Protein AF-A0A231HL83-F1 (afdb_monomer_lite)

Secondary structure (DSSP, 8-state):
--HHHHHHHHHHHHHHHHHHHHHHHHHHHTTHHHH-HHHHHHHHHHHHHHHHHHHHHHHHHHHHHHHHSPPPP-

pLDDT: mean 93.1, std 10.76, range [50.94, 98.62]

Foldseek 3Di:
DDLVVLVVLLVVLVVLLVVLVVVLVVCVVVVVCVVVVVVNVVSVVSNVVSVVVSVVSVVVSVVVVCVVPPDDDD

Sequence (74 aa):
MQESDYRKLIDELQTVIRNTLKLLDAFEDSGMNEHMIDDYERLHSILNTAIADQRRYHAELLDMLKQNNPTPPK

Radius of gyration: 17.44 Å; chains: 1; bounding box: 36×23×52 Å

Structure (mmCIF, N/CA/C/O backbone):
data_AF-A0A231HL83-F1
#
_entry.id   AF-A0A231HL83-F1
#
loop_
_atom_site.group_PDB
_atom_site.id
_atom_site.type_symbol
_atom_site.label_atom_id
_atom_site.label_alt_id
_atom_site.label_comp_id
_atom_site.label_asym_id
_atom_site.label_entity_id
_atom_site.label_seq_id
_atom_site.pdbx_PDB_ins_code
_atom_site.Cartn_x
_atom_site.Cartn_y
_atom_site.Cartn_z
_atom_site.occupancy
_atom_site.B_iso_or_equiv
_atom_site.auth_seq_id
_atom_site.auth_comp_id
_atom_site.auth_asym_id
_atom_site.auth_atom_id
_atom_site.pdbx_PDB_model_num
ATOM 1 N N . MET A 1 1 ? -11.262 9.789 14.638 1.00 74.81 1 MET A N 1
ATOM 2 C CA . MET A 1 1 ? -11.867 9.206 13.424 1.00 74.81 1 MET A CA 1
ATOM 3 C C . MET A 1 1 ? -13.093 8.426 13.833 1.00 74.81 1 MET A C 1
ATOM 5 O O . MET A 1 1 ? -13.088 7.853 14.916 1.00 74.81 1 MET A O 1
ATOM 9 N N . GLN A 1 2 ? -14.130 8.444 13.006 1.00 91.88 2 GLN A N 1
ATOM 10 C CA . GLN A 1 2 ? -15.300 7.585 13.157 1.00 91.88 2 GLN A CA 1
ATOM 11 C C . GLN A 1 2 ? -15.069 6.244 12.450 1.00 91.88 2 GLN A C 1
ATOM 13 O O . GLN A 1 2 ? -14.179 6.122 11.609 1.00 91.88 2 GLN A O 1
ATOM 18 N N . GLU A 1 3 ? -15.898 5.244 12.749 1.00 92.94 3 GLU A N 1
ATOM 19 C CA . GLU A 1 3 ? -15.828 3.917 12.121 1.00 92.94 3 GLU A CA 1
ATOM 20 C C . GLU A 1 3 ? -15.869 4.008 10.584 1.00 92.94 3 GLU A C 1
ATOM 22 O O . GLU A 1 3 ? -15.112 3.334 9.886 1.00 92.94 3 GLU A O 1
ATOM 27 N N . SER A 1 4 ? -16.719 4.893 10.054 1.00 94.12 4 SER A N 1
ATOM 28 C CA . SER A 1 4 ? -16.836 5.163 8.619 1.00 94.12 4 SER A CA 1
ATOM 29 C C . SER A 1 4 ? -15.546 5.703 8.006 1.00 94.12 4 SER A C 1
ATOM 31 O O . SER A 1 4 ? -15.223 5.353 6.873 1.00 94.12 4 SER A O 1
ATOM 33 N N . ASP A 1 5 ? -14.803 6.526 8.749 1.00 95.69 5 ASP A N 1
ATOM 34 C CA . ASP A 1 5 ? -13.543 7.103 8.281 1.00 95.69 5 ASP A CA 1
ATOM 35 C C . ASP A 1 5 ? -12.469 6.018 8.191 1.00 95.69 5 ASP A C 1
ATOM 37 O O . ASP A 1 5 ? -11.777 5.922 7.181 1.00 95.69 5 ASP A O 1
ATOM 41 N N . TYR A 1 6 ? -12.384 5.153 9.209 1.00 95.25 6 TYR A N 1
ATOM 42 C CA . TYR A 1 6 ? -11.485 3.998 9.209 1.00 95.25 6 TYR A CA 1
ATOM 43 C C . TYR A 1 6 ? -11.774 3.059 8.038 1.00 95.25 6 TYR A C 1
ATOM 45 O O . TYR A 1 6 ? -10.854 2.675 7.321 1.00 95.25 6 TYR A O 1
ATOM 53 N N . ARG A 1 7 ? -13.048 2.714 7.811 1.00 94.94 7 ARG A N 1
ATOM 54 C CA . ARG A 1 7 ? -13.456 1.853 6.688 1.00 94.94 7 ARG A CA 1
ATOM 55 C C . ARG A 1 7 ? -13.073 2.467 5.344 1.00 94.94 7 ARG A C 1
ATOM 57 O O . ARG A 1 7 ? -12.433 1.801 4.538 1.00 94.94 7 ARG A O 1
ATOM 64 N N . LYS A 1 8 ? -13.388 3.750 5.143 1.00 97.38 8 LYS A N 1
ATOM 65 C CA . LYS A 1 8 ? -13.034 4.472 3.917 1.00 97.38 8 LYS A CA 1
ATOM 66 C C . LYS A 1 8 ? -11.520 4.499 3.693 1.00 97.38 8 LYS A C 1
ATOM 68 O O . LYS A 1 8 ? -11.064 4.218 2.590 1.00 97.38 8 LYS A O 1
ATOM 73 N N . LEU A 1 9 ? -10.742 4.793 4.733 1.00 97.31 9 LEU A N 1
ATOM 74 C CA . LEU A 1 9 ? -9.284 4.840 4.646 1.00 97.31 9 LEU A CA 1
ATOM 75 C C . LEU A 1 9 ? -8.683 3.465 4.318 1.00 97.31 9 LEU A C 1
ATOM 77 O O . LEU A 1 9 ? -7.772 3.365 3.500 1.00 97.31 9 LEU A O 1
ATOM 81 N N . ILE A 1 10 ? -9.214 2.395 4.913 1.00 97.81 10 ILE A N 1
ATOM 82 C CA . ILE A 1 10 ? -8.816 1.013 4.615 1.00 97.81 10 ILE A CA 1
ATOM 83 C C . ILE A 1 10 ? -9.111 0.652 3.149 1.00 97.81 10 ILE A C 1
ATOM 85 O O . ILE A 1 10 ? -8.263 0.031 2.502 1.00 97.81 10 ILE A O 1
ATOM 89 N N . ASP A 1 11 ? -10.264 1.061 2.612 1.00 98.19 11 ASP A N 1
ATOM 90 C CA . ASP A 1 11 ? -10.649 0.822 1.212 1.00 98.19 11 ASP A CA 1
ATOM 91 C C . ASP A 1 11 ? -9.767 1.604 0.221 1.00 98.19 11 ASP A C 1
ATOM 93 O O . ASP A 1 11 ? -9.355 1.081 -0.824 1.00 98.19 11 ASP A O 1
ATOM 97 N N . GLU A 1 12 ? -9.420 2.847 0.555 1.00 98.31 12 GLU A N 1
ATOM 98 C CA . GLU A 1 12 ? -8.483 3.663 -0.223 1.00 98.31 12 GLU A CA 1
ATOM 99 C C . GLU A 1 12 ? -7.078 3.039 -0.224 1.00 98.31 12 GLU A C 1
ATOM 101 O O . GLU A 1 12 ? -6.480 2.869 -1.291 1.00 98.31 12 GLU A O 1
ATOM 106 N N . LEU A 1 13 ? -6.584 2.584 0.932 1.00 98.38 13 LEU A N 1
ATOM 107 C CA . LEU A 1 13 ? -5.311 1.861 1.037 1.00 98.38 13 LEU A CA 1
ATOM 108 C C . LEU A 1 13 ? -5.325 0.555 0.234 1.00 98.38 13 LEU A C 1
ATOM 110 O O . LEU A 1 13 ? -4.358 0.256 -0.467 1.00 98.38 13 LEU A O 1
ATOM 114 N N . GLN A 1 14 ? -6.432 -0.192 0.252 1.00 98.38 14 GLN A N 1
ATOM 115 C CA . GLN A 1 14 ? -6.584 -1.398 -0.567 1.00 98.38 14 GLN A CA 1
ATOM 116 C C . GLN A 1 14 ? -6.513 -1.087 -2.069 1.00 98.38 14 GLN A C 1
ATOM 118 O O . GLN A 1 14 ? -6.011 -1.895 -2.857 1.00 98.38 14 GLN A O 1
ATOM 123 N N . THR A 1 15 ? -7.015 0.077 -2.483 1.00 98.38 15 THR A N 1
ATOM 124 C CA . THR A 1 15 ? -6.928 0.543 -3.871 1.00 98.38 15 THR A CA 1
ATOM 125 C C . THR A 1 15 ? -5.490 0.889 -4.248 1.00 98.38 15 THR A C 1
ATOM 127 O O . THR A 1 15 ? -5.025 0.453 -5.302 1.00 98.38 15 THR A O 1
ATOM 130 N N . VAL A 1 16 ? -4.760 1.593 -3.376 1.00 98.44 16 VAL A N 1
ATOM 131 C CA . VAL A 1 16 ? -3.333 1.899 -3.574 1.00 98.44 16 VAL A CA 1
ATOM 132 C C . VAL A 1 16 ? -2.520 0.613 -3.701 1.00 98.44 16 VAL A C 1
ATOM 134 O O . VAL A 1 16 ? -1.850 0.433 -4.711 1.00 98.44 16 VAL A O 1
ATOM 137 N N . ILE A 1 17 ? -2.658 -0.322 -2.754 1.00 98.62 17 ILE A N 1
ATOM 138 C CA . ILE A 1 17 ? -1.957 -1.618 -2.768 1.00 98.62 17 ILE A CA 1
ATOM 139 C C . ILE A 1 17 ? -2.188 -2.348 -4.095 1.00 98.62 17 ILE A C 1
ATOM 141 O O . ILE A 1 17 ? -1.240 -2.782 -4.746 1.00 98.62 17 ILE A O 1
ATOM 145 N N . ARG A 1 18 ? -3.448 -2.448 -4.533 1.00 98.62 18 ARG A N 1
ATOM 146 C CA . ARG A 1 18 ? -3.803 -3.131 -5.783 1.00 98.62 18 ARG A CA 1
ATOM 147 C C . ARG A 1 18 ? -3.175 -2.470 -7.007 1.00 98.62 18 ARG A C 1
ATOM 149 O O . ARG A 1 18 ? -2.727 -3.171 -7.909 1.00 98.62 18 ARG A O 1
ATOM 156 N N . ASN A 1 19 ? -3.181 -1.143 -7.062 1.00 98.44 19 ASN A N 1
ATOM 157 C CA . ASN A 1 19 ? -2.622 -0.405 -8.189 1.00 98.44 19 ASN A CA 1
ATOM 158 C C . ASN A 1 19 ? -1.094 -0.498 -8.216 1.00 98.44 19 ASN A C 1
ATOM 160 O O . ASN A 1 19 ? -0.527 -0.677 -9.290 1.00 98.44 19 ASN A O 1
ATOM 164 N N . THR A 1 20 ? -0.438 -0.437 -7.055 1.00 98.44 20 THR A N 1
ATOM 165 C CA . THR A 1 20 ? 1.015 -0.596 -6.946 1.00 98.44 20 THR A CA 1
ATOM 166 C C . THR A 1 20 ? 1.456 -1.996 -7.360 1.00 98.44 20 THR A C 1
ATOM 168 O O . THR A 1 20 ? 2.403 -2.107 -8.127 1.00 98.44 20 THR A O 1
ATOM 171 N N . LEU A 1 21 ? 0.740 -3.050 -6.946 1.00 98.50 21 LEU A N 1
ATOM 172 C CA . LEU A 1 21 ? 1.020 -4.423 -7.388 1.00 98.50 21 LEU A CA 1
ATOM 173 C C . LEU A 1 21 ? 0.919 -4.566 -8.910 1.00 98.50 21 LEU A C 1
ATOM 175 O O . LEU A 1 21 ? 1.855 -5.035 -9.537 1.00 98.50 21 LEU A O 1
ATOM 179 N N . LYS A 1 22 ? -0.160 -4.059 -9.522 1.00 98.38 22 LYS A N 1
ATOM 180 C CA . LYS A 1 22 ? -0.305 -4.079 -10.988 1.00 98.38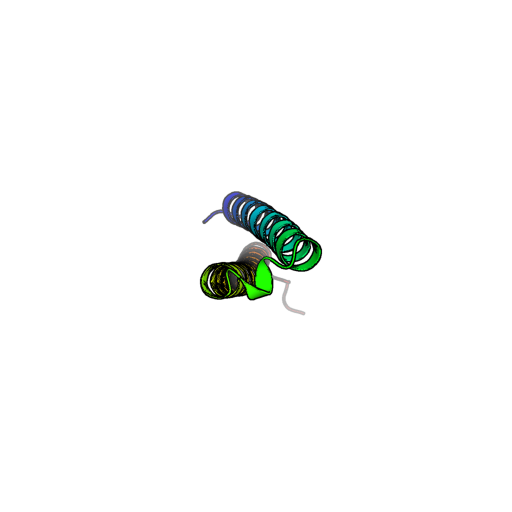 22 LYS A CA 1
ATOM 181 C C . LYS A 1 22 ? 0.824 -3.351 -11.715 1.00 98.38 22 LYS A C 1
ATOM 183 O O . LYS A 1 22 ? 1.176 -3.726 -12.827 1.00 98.38 22 LYS A O 1
ATOM 188 N N . LEU A 1 23 ? 1.326 -2.265 -11.132 1.00 97.75 23 LEU A N 1
ATOM 189 C CA . LEU A 1 23 ? 2.417 -1.508 -11.729 1.00 97.75 23 LEU A CA 1
ATOM 190 C C . LEU A 1 23 ? 3.754 -2.238 -11.573 1.00 97.75 23 LEU A C 1
ATOM 192 O O . LEU A 1 23 ? 4.536 -2.230 -12.514 1.00 97.75 23 LEU A O 1
ATOM 196 N N . LEU A 1 24 ? 3.992 -2.898 -10.436 1.00 98.25 24 LEU A N 1
ATOM 197 C CA . LEU A 1 24 ? 5.149 -3.778 -10.247 1.00 98.25 24 LEU A CA 1
ATOM 198 C C . LEU A 1 24 ? 5.142 -4.927 -11.263 1.00 98.25 24 LEU A C 1
ATOM 200 O O . LEU A 1 24 ? 6.146 -5.110 -11.945 1.00 98.25 24 LEU A O 1
ATOM 204 N N . ASP A 1 25 ? 4.000 -5.599 -11.448 1.00 98.06 25 ASP A N 1
ATOM 205 C CA . ASP A 1 25 ? 3.841 -6.651 -12.463 1.00 98.06 25 ASP A CA 1
ATOM 206 C C . ASP A 1 25 ? 4.190 -6.112 -13.865 1.00 98.06 25 ASP A C 1
ATOM 208 O O . ASP A 1 25 ? 4.960 -6.715 -14.605 1.00 98.06 25 ASP A O 1
ATOM 212 N N . ALA A 1 26 ? 3.699 -4.916 -14.217 1.00 97.06 26 ALA A N 1
ATOM 213 C CA . ALA A 1 26 ? 4.009 -4.287 -15.501 1.00 97.06 26 ALA A CA 1
ATOM 214 C C . ALA A 1 26 ? 5.494 -3.897 -15.648 1.00 97.06 26 ALA A C 1
ATOM 216 O O . ALA A 1 26 ? 6.032 -3.939 -16.758 1.00 97.06 26 ALA A O 1
ATOM 217 N N . PHE A 1 27 ? 6.160 -3.501 -14.559 1.00 97.00 27 PHE A N 1
ATOM 218 C CA . PHE A 1 27 ? 7.599 -3.223 -14.556 1.00 97.00 27 PHE A CA 1
ATOM 219 C C . PHE A 1 27 ? 8.409 -4.493 -14.824 1.00 97.00 27 PHE A C 1
ATOM 221 O O . PHE A 1 27 ? 9.369 -4.443 -15.589 1.00 97.00 27 PHE A O 1
ATOM 228 N N . GLU A 1 28 ? 8.011 -5.612 -14.224 1.00 96.38 28 GLU A N 1
ATOM 229 C CA . GLU A 1 28 ? 8.654 -6.916 -14.404 1.00 96.38 28 GLU A CA 1
ATOM 230 C C . GLU A 1 28 ? 8.407 -7.472 -15.813 1.00 96.38 28 GLU A C 1
ATOM 232 O O . GLU A 1 28 ? 9.356 -7.855 -16.496 1.00 96.38 28 GLU A O 1
ATOM 237 N N . ASP A 1 29 ? 7.166 -7.414 -16.306 1.00 97.75 29 ASP A N 1
ATOM 238 C CA . ASP A 1 29 ? 6.792 -7.889 -17.647 1.00 97.75 29 ASP A CA 1
ATOM 239 C C . ASP A 1 29 ? 7.507 -7.125 -18.774 1.00 97.75 29 ASP A C 1
ATOM 241 O O . ASP A 1 29 ? 7.768 -7.671 -19.849 1.00 97.75 29 ASP A O 1
ATOM 245 N N . SER A 1 30 ? 7.810 -5.844 -18.550 1.00 96.50 30 SER A N 1
ATOM 246 C CA . SER A 1 30 ? 8.477 -4.982 -19.532 1.00 96.50 30 SER A CA 1
ATOM 247 C C . SER A 1 30 ? 10.000 -4.922 -19.381 1.00 96.50 30 SER A C 1
ATOM 249 O O . SER A 1 30 ? 10.657 -4.294 -20.214 1.00 96.50 30 SER A O 1
ATOM 251 N N . GLY A 1 31 ? 10.568 -5.532 -18.334 1.00 95.00 31 GLY A N 1
ATOM 252 C CA . GLY A 1 31 ? 11.984 -5.391 -17.976 1.00 95.00 31 GLY A CA 1
ATOM 253 C C . GLY A 1 31 ? 12.361 -3.994 -17.457 1.00 95.00 31 GLY A C 1
ATOM 254 O O . GLY A 1 31 ? 13.540 -3.683 -17.287 1.00 95.00 31 GLY A O 1
ATOM 255 N N . MET A 1 32 ? 11.382 -3.115 -17.207 1.00 93.38 32 MET A N 1
ATOM 256 C CA . MET A 1 32 ? 11.625 -1.775 -16.660 1.00 93.38 32 MET A CA 1
ATOM 257 C C . MET A 1 32 ? 12.191 -1.823 -15.243 1.00 93.38 32 MET A C 1
ATOM 259 O O . MET A 1 32 ? 12.897 -0.901 -14.854 1.00 93.38 32 MET A O 1
ATOM 263 N N . ASN A 1 33 ? 11.945 -2.890 -14.486 1.00 93.19 33 ASN A N 1
ATOM 264 C CA . ASN A 1 33 ? 12.571 -3.115 -13.183 1.00 93.19 33 ASN A CA 1
ATOM 265 C C . ASN A 1 33 ? 14.114 -3.076 -13.236 1.00 93.19 33 ASN A C 1
ATOM 267 O O . ASN A 1 33 ? 14.733 -2.638 -12.272 1.00 93.19 33 ASN A O 1
ATOM 271 N N . GLU A 1 34 ? 14.740 -3.473 -14.350 1.00 93.50 34 GLU A N 1
ATOM 272 C CA . GLU A 1 34 ? 16.203 -3.436 -14.519 1.00 93.50 34 GLU A CA 1
ATOM 273 C C . GLU A 1 34 ? 16.719 -2.070 -14.997 1.00 93.50 34 GLU A C 1
ATOM 275 O O . GLU A 1 34 ? 17.849 -1.680 -14.704 1.00 93.50 34 GLU A O 1
ATOM 280 N N . HIS A 1 35 ? 15.890 -1.327 -15.731 1.00 94.12 35 HIS A N 1
ATOM 281 C CA . HIS A 1 35 ? 16.254 -0.034 -16.317 1.00 94.12 35 HIS A CA 1
ATOM 282 C C . HIS A 1 35 ? 15.859 1.168 -15.450 1.00 94.12 35 HIS A C 1
ATOM 284 O O . HIS A 1 35 ? 16.431 2.247 -15.595 1.00 94.12 35 HIS A O 1
ATOM 290 N N . MET A 1 36 ? 14.887 0.988 -14.558 1.00 95.12 36 MET A N 1
ATOM 291 C CA . MET A 1 36 ? 14.286 2.013 -13.703 1.00 95.12 36 MET A CA 1
ATOM 292 C C . MET A 1 36 ? 14.241 1.519 -12.252 1.00 95.12 36 MET A C 1
ATOM 294 O O . MET A 1 36 ? 13.192 1.512 -11.608 1.00 95.12 36 MET A O 1
ATOM 298 N N . ILE A 1 37 ? 15.401 1.083 -11.749 1.00 95.25 37 ILE A N 1
ATOM 299 C CA . ILE A 1 37 ? 15.556 0.482 -10.415 1.00 95.25 37 ILE A CA 1
ATOM 300 C C . ILE A 1 37 ? 15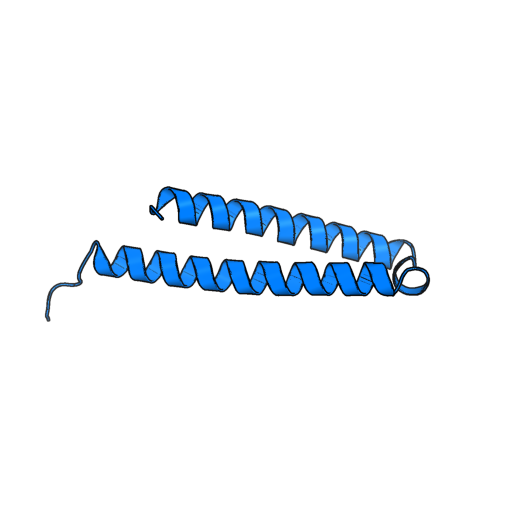.040 1.426 -9.321 1.00 95.25 37 ILE A C 1
ATOM 302 O O . ILE A 1 37 ? 14.271 0.989 -8.471 1.00 95.25 37 ILE A O 1
ATOM 306 N N . ASP A 1 38 ? 15.369 2.720 -9.382 1.00 97.12 38 ASP A N 1
ATOM 307 C CA . ASP A 1 38 ? 14.931 3.703 -8.378 1.00 97.12 38 ASP A CA 1
ATOM 308 C C . ASP A 1 38 ? 13.397 3.813 -8.296 1.00 97.12 38 ASP A C 1
ATOM 310 O O . ASP A 1 38 ? 12.818 3.889 -7.208 1.00 97.12 38 ASP A O 1
ATOM 314 N N . ASP A 1 39 ? 12.713 3.796 -9.444 1.00 96.62 39 ASP A N 1
ATOM 315 C CA . ASP A 1 39 ? 11.249 3.828 -9.493 1.00 96.62 39 ASP A CA 1
ATOM 316 C C . ASP A 1 39 ? 10.652 2.504 -9.005 1.00 96.62 39 ASP A C 1
ATOM 318 O O . ASP A 1 39 ? 9.676 2.506 -8.251 1.00 96.62 39 ASP A O 1
ATOM 322 N N . TYR A 1 40 ? 11.264 1.376 -9.366 1.00 96.88 40 TYR A N 1
ATOM 323 C CA . TYR A 1 40 ? 10.858 0.052 -8.903 1.00 96.88 40 TYR A CA 1
ATOM 324 C C . TYR A 1 40 ? 10.993 -0.083 -7.373 1.00 96.88 40 TYR A C 1
ATOM 326 O O . TYR A 1 40 ? 10.048 -0.494 -6.694 1.00 96.88 40 TYR A O 1
ATOM 334 N N . GLU A 1 41 ? 12.108 0.360 -6.789 1.00 97.69 41 GLU A N 1
ATOM 335 C CA . GLU A 1 41 ? 12.313 0.407 -5.335 1.00 97.69 41 GLU A CA 1
ATOM 336 C C . GLU A 1 41 ? 11.318 1.346 -4.643 1.00 97.69 41 GLU A C 1
ATOM 338 O O . GLU A 1 41 ? 10.779 1.031 -3.574 1.00 97.69 41 GLU A O 1
ATOM 343 N N . ARG A 1 42 ? 11.004 2.487 -5.264 1.00 97.88 42 ARG A N 1
ATOM 344 C CA . ARG A 1 42 ? 9.988 3.409 -4.751 1.00 97.88 42 ARG A CA 1
ATOM 345 C C . ARG A 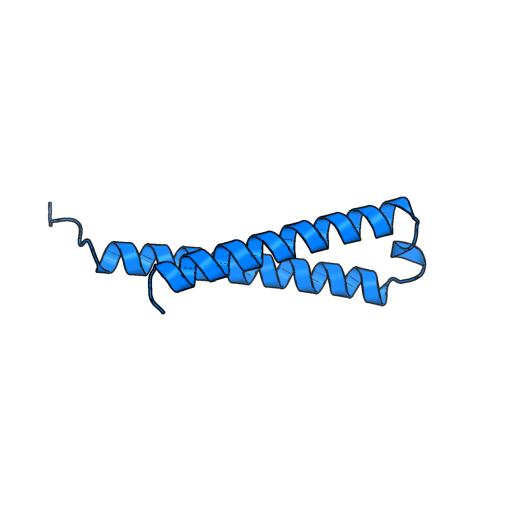1 42 ? 8.603 2.767 -4.720 1.00 97.88 42 ARG A C 1
ATOM 347 O O . ARG A 1 42 ? 7.879 2.963 -3.741 1.00 97.88 42 ARG A O 1
ATOM 354 N N . LEU A 1 43 ? 8.231 1.994 -5.740 1.00 97.88 43 LEU A N 1
ATOM 355 C CA . LEU A 1 43 ? 6.970 1.248 -5.758 1.00 97.88 43 LEU A CA 1
ATOM 356 C C . LEU A 1 43 ? 6.911 0.218 -4.625 1.00 97.88 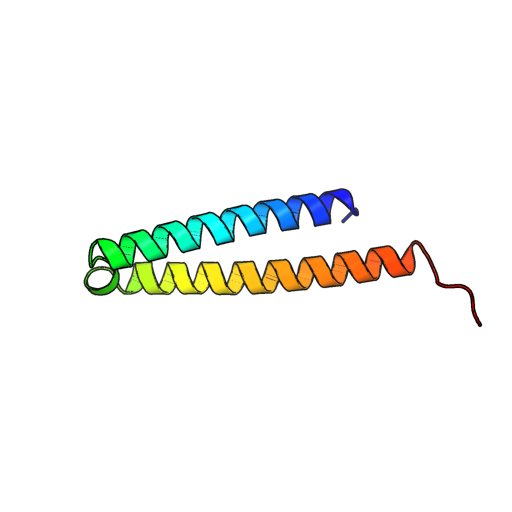43 LEU A C 1
ATOM 358 O O . LEU A 1 43 ? 5.905 0.162 -3.916 1.00 97.88 43 LEU A O 1
ATOM 362 N N . HIS A 1 44 ? 8.000 -0.514 -4.375 1.00 98.25 44 HIS A N 1
ATOM 363 C CA . HIS A 1 44 ? 8.106 -1.417 -3.221 1.00 98.25 44 HIS A CA 1
ATOM 364 C C . HIS A 1 44 ? 7.970 -0.683 -1.882 1.00 98.25 44 HIS A C 1
ATOM 366 O O . HIS A 1 44 ? 7.264 -1.143 -0.983 1.00 98.25 44 HIS A O 1
ATOM 372 N N . SER A 1 45 ? 8.587 0.491 -1.741 1.00 98.31 45 SER A N 1
ATOM 373 C CA . SER A 1 45 ? 8.472 1.319 -0.532 1.00 98.31 45 SER A CA 1
ATOM 374 C C . SER A 1 45 ? 7.037 1.805 -0.287 1.00 98.31 45 SER A C 1
ATOM 376 O O . SER A 1 45 ? 6.523 1.716 0.836 1.00 98.31 45 SER A O 1
ATOM 378 N N . ILE A 1 46 ? 6.346 2.247 -1.345 1.00 98.19 46 ILE A N 1
ATOM 379 C CA . ILE A 1 46 ? 4.927 2.629 -1.291 1.00 98.19 46 ILE A CA 1
ATOM 380 C C . ILE A 1 46 ? 4.070 1.432 -0.876 1.00 98.19 46 ILE A C 1
ATOM 382 O O . ILE A 1 46 ? 3.235 1.565 0.020 1.00 98.19 46 ILE A O 1
ATOM 386 N N . LEU A 1 47 ? 4.296 0.263 -1.481 1.00 98.50 47 LEU A N 1
ATOM 387 C CA . LEU A 1 47 ? 3.560 -0.960 -1.168 1.00 98.50 47 LEU A CA 1
ATOM 388 C C . LEU A 1 47 ? 3.718 -1.351 0.307 1.00 98.50 47 LEU A C 1
ATOM 390 O O . LEU A 1 47 ? 2.725 -1.579 0.999 1.00 98.50 47 LEU A O 1
ATOM 394 N N . ASN A 1 48 ? 4.955 -1.371 0.806 1.00 98.50 48 ASN A N 1
ATOM 395 C CA . ASN A 1 48 ? 5.253 -1.711 2.197 1.00 98.50 48 ASN A CA 1
ATOM 396 C C . ASN A 1 48 ? 4.597 -0.735 3.179 1.00 98.50 48 ASN A C 1
ATOM 398 O O . ASN A 1 48 ? 4.003 -1.163 4.172 1.00 98.50 48 ASN A O 1
ATOM 402 N N . THR A 1 49 ? 4.655 0.565 2.881 1.00 98.44 49 THR A N 1
ATOM 403 C CA . THR A 1 49 ? 4.027 1.605 3.706 1.00 98.44 49 THR A CA 1
ATOM 404 C C . THR A 1 49 ? 2.509 1.439 3.729 1.00 98.44 49 THR A C 1
ATOM 406 O O . THR A 1 49 ? 1.914 1.396 4.804 1.00 98.44 49 THR A O 1
ATOM 409 N N . ALA A 1 50 ? 1.880 1.246 2.566 1.00 98.44 50 ALA A N 1
ATOM 410 C CA . ALA A 1 50 ? 0.432 1.082 2.464 1.00 98.44 50 ALA A CA 1
ATOM 411 C C . ALA A 1 50 ? -0.071 -0.169 3.208 1.00 98.44 50 ALA A C 1
ATOM 413 O O . ALA A 1 50 ? -1.102 -0.114 3.879 1.00 98.44 50 ALA A O 1
ATOM 414 N N . ILE A 1 51 ? 0.669 -1.283 3.154 1.00 98.38 51 ILE A N 1
ATOM 415 C CA . ILE A 1 51 ? 0.350 -2.503 3.915 1.00 98.38 51 ILE A CA 1
ATOM 416 C C . ILE A 1 51 ? 0.486 -2.261 5.423 1.00 98.38 51 ILE A C 1
ATOM 418 O O . ILE A 1 51 ? -0.371 -2.699 6.197 1.00 98.38 51 ILE A O 1
ATOM 422 N N . ALA A 1 52 ? 1.550 -1.581 5.858 1.00 98.44 52 ALA A N 1
ATOM 423 C CA . ALA A 1 52 ? 1.764 -1.269 7.268 1.00 98.44 52 ALA A CA 1
ATOM 424 C C . ALA A 1 52 ? 0.644 -0.370 7.816 1.00 98.44 52 ALA A C 1
ATOM 426 O O . ALA A 1 52 ? 0.062 -0.674 8.861 1.00 98.44 52 ALA A O 1
ATOM 427 N N . ASP A 1 53 ? 0.281 0.674 7.070 1.00 98.25 53 ASP A N 1
ATOM 428 C CA . ASP A 1 53 ? -0.815 1.573 7.418 1.00 98.25 53 ASP A CA 1
ATOM 429 C C . ASP A 1 53 ? -2.159 0.840 7.443 1.00 98.25 53 ASP A C 1
ATOM 431 O O . ASP A 1 53 ? -2.910 0.972 8.409 1.00 98.25 53 ASP A O 1
ATOM 435 N N . GLN A 1 54 ? -2.456 -0.002 6.448 1.00 98.25 54 GLN A N 1
ATOM 436 C CA . GLN A 1 54 ? -3.709 -0.762 6.414 1.00 98.25 54 GLN A CA 1
ATOM 437 C C . GLN A 1 54 ? -3.851 -1.680 7.634 1.00 98.25 54 GLN A C 1
ATOM 439 O O . GLN A 1 54 ? -4.939 -1.788 8.206 1.00 98.25 54 GLN A O 1
ATOM 444 N N . ARG A 1 55 ? -2.761 -2.333 8.056 1.00 98.19 55 ARG A N 1
ATOM 445 C CA . ARG A 1 55 ? -2.743 -3.168 9.267 1.00 98.19 55 ARG A CA 1
ATOM 446 C C . ARG A 1 55 ? -2.970 -2.339 10.525 1.00 98.19 55 ARG A C 1
ATOM 448 O O . ARG A 1 55 ? -3.764 -2.748 11.371 1.00 98.19 55 ARG A O 1
ATOM 455 N N . ARG A 1 56 ? -2.314 -1.178 10.635 1.00 98.12 56 ARG A N 1
ATOM 456 C CA . ARG A 1 56 ? -2.509 -0.252 11.759 1.00 98.12 56 ARG A CA 1
ATOM 457 C C . ARG A 1 56 ? -3.970 0.184 11.855 1.00 98.12 56 ARG A C 1
ATOM 459 O O . ARG A 1 56 ? -4.577 0.027 12.908 1.00 98.12 56 ARG A O 1
ATOM 466 N N . TYR A 1 57 ? -4.554 0.661 10.758 1.00 97.75 57 TYR A N 1
ATOM 467 C CA . TYR A 1 57 ? -5.933 1.150 10.758 1.00 97.75 57 TYR A CA 1
ATOM 468 C C . TYR A 1 57 ? -6.962 0.043 10.999 1.00 97.75 57 TYR A C 1
ATOM 470 O O . TYR A 1 57 ? -7.966 0.291 11.662 1.00 97.75 57 TYR A O 1
ATOM 478 N N . HIS A 1 58 ? -6.706 -1.190 10.552 1.00 97.31 58 HIS A N 1
ATOM 479 C CA . HIS A 1 58 ? -7.521 -2.339 10.953 1.00 97.31 58 HIS A CA 1
ATOM 480 C C . HIS A 1 58 ? -7.467 -2.597 12.462 1.00 97.31 58 HIS A C 1
ATOM 482 O O . HIS A 1 58 ? -8.508 -2.835 13.070 1.00 97.31 58 HIS A O 1
ATOM 488 N N . ALA A 1 59 ? -6.277 -2.562 13.069 1.00 97.00 59 ALA A N 1
ATOM 489 C CA . ALA A 1 59 ? -6.129 -2.771 14.507 1.00 97.00 59 ALA A CA 1
ATOM 490 C C . ALA A 1 59 ? -6.856 -1.679 15.308 1.00 97.00 59 ALA A C 1
ATOM 492 O O . ALA A 1 59 ? -7.638 -1.994 16.203 1.00 97.00 59 ALA A O 1
ATOM 493 N N . GLU A 1 60 ? -6.683 -0.414 14.920 1.00 96.50 60 GLU A N 1
ATOM 494 C CA . GLU A 1 60 ? -7.382 0.718 15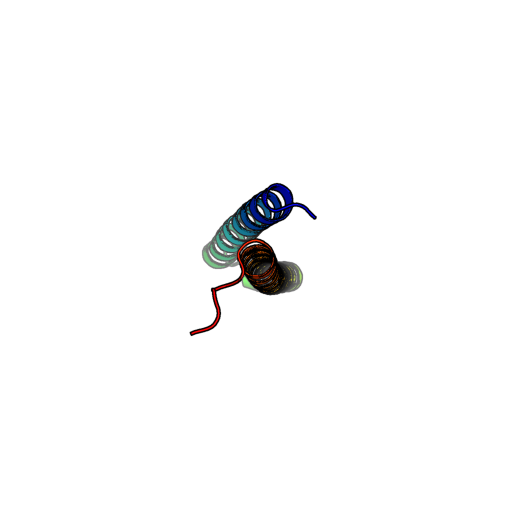.535 1.00 96.50 60 GLU A CA 1
ATOM 495 C C . GLU A 1 60 ? -8.908 0.612 15.390 1.00 96.50 60 GLU A C 1
ATOM 497 O O . GLU A 1 60 ? -9.631 0.835 16.362 1.00 96.50 60 GLU A O 1
ATOM 502 N N . LEU A 1 61 ? -9.413 0.207 14.217 1.00 95.62 61 LEU A N 1
ATOM 503 C CA . LEU A 1 61 ? -10.842 -0.034 14.000 1.00 95.62 61 LEU A CA 1
ATOM 504 C C . LEU A 1 61 ? -11.371 -1.142 14.921 1.00 95.62 61 LEU A C 1
ATOM 506 O O . LEU A 1 61 ? -12.433 -0.995 15.522 1.00 95.62 61 LEU A O 1
ATOM 510 N N . LEU A 1 62 ? -10.635 -2.246 15.064 1.00 95.31 62 LEU A N 1
ATOM 511 C CA . LEU A 1 62 ? -11.024 -3.338 15.959 1.00 95.31 62 LEU A CA 1
ATOM 512 C C . LEU A 1 62 ? -11.050 -2.892 17.421 1.00 95.31 62 LEU A C 1
ATOM 514 O O . LEU A 1 62 ? -11.969 -3.259 18.15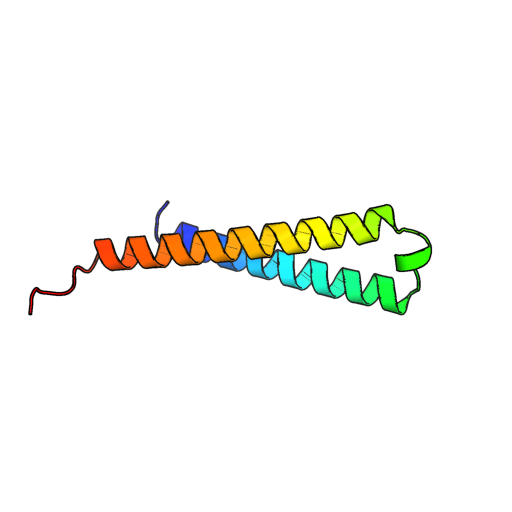2 1.00 95.31 62 LEU A O 1
ATOM 518 N N . ASP A 1 63 ? -10.072 -2.106 17.854 1.00 94.94 63 ASP A N 1
ATOM 519 C CA . ASP A 1 63 ? -10.019 -1.602 19.224 1.00 94.94 63 ASP A CA 1
ATOM 520 C C . ASP A 1 63 ? -11.133 -0.586 19.499 1.00 94.94 63 ASP A C 1
ATOM 522 O O . ASP A 1 63 ? -11.782 -0.669 20.544 1.00 94.94 63 ASP A O 1
ATOM 526 N N . MET A 1 64 ? -11.452 0.282 18.534 1.00 92.88 64 MET A N 1
ATOM 527 C CA . MET A 1 64 ? -12.625 1.159 18.588 1.00 92.88 64 MET A CA 1
ATOM 528 C C . MET A 1 64 ? -13.926 0.354 18.734 1.00 92.88 64 MET A C 1
ATOM 530 O O . MET A 1 64 ? -14.762 0.667 19.582 1.00 92.88 64 MET A O 1
ATOM 534 N N . LEU A 1 65 ? -14.103 -0.710 17.944 1.00 91.81 65 LEU A N 1
ATOM 535 C CA . LEU A 1 65 ? -15.300 -1.554 18.003 1.00 91.81 65 LEU A CA 1
ATOM 536 C C . LEU A 1 65 ? -15.434 -2.290 19.343 1.00 91.81 65 LEU A C 1
ATOM 538 O O . LEU A 1 65 ? -16.543 -2.404 19.864 1.00 91.81 65 LEU A O 1
ATOM 542 N N . LYS A 1 66 ? -14.324 -2.748 19.937 1.00 91.44 66 LYS A N 1
ATOM 543 C CA . LYS A 1 66 ? -14.327 -3.364 21.278 1.00 91.44 66 LYS A CA 1
ATOM 544 C C . LYS A 1 66 ? -14.723 -2.367 22.366 1.00 91.44 66 LYS A C 1
ATOM 546 O O . LYS A 1 66 ? -15.461 -2.729 23.276 1.00 91.44 66 LYS A O 1
ATOM 551 N N . GLN A 1 67 ? -14.242 -1.127 22.283 1.00 85.75 67 GLN A N 1
ATOM 552 C CA . GLN A 1 67 ? -14.581 -0.076 23.249 1.00 85.75 67 GLN A CA 1
ATOM 553 C C . GLN A 1 67 ? -16.057 0.327 23.160 1.00 85.75 67 GLN A C 1
ATOM 555 O O . GLN A 1 67 ? -16.689 0.569 24.186 1.00 85.75 67 GLN A O 1
ATOM 560 N N . ASN A 1 68 ? -16.620 0.335 21.950 1.00 77.56 68 ASN A N 1
ATOM 561 C CA . ASN A 1 68 ? -18.030 0.648 21.719 1.00 77.56 68 ASN A CA 1
ATOM 562 C C . ASN A 1 68 ? -18.984 -0.510 22.058 1.00 77.56 68 ASN A C 1
ATOM 564 O O . ASN A 1 68 ? -20.190 -0.288 22.146 1.00 77.56 68 ASN A O 1
ATOM 568 N N . ASN A 1 69 ? -18.474 -1.730 22.250 1.00 74.12 69 ASN A N 1
ATOM 569 C CA . ASN A 1 69 ? -19.280 -2.896 22.599 1.00 74.12 69 ASN A CA 1
ATOM 570 C C . ASN A 1 69 ? -18.563 -3.760 23.657 1.00 74.12 69 ASN A C 1
ATOM 572 O O . ASN A 1 69 ? -18.037 -4.829 23.326 1.00 74.12 69 ASN A O 1
ATOM 576 N N . PRO A 1 70 ? -18.487 -3.299 24.923 1.00 63.34 70 PRO A N 1
ATOM 577 C CA . PRO A 1 70 ? -17.751 -4.010 25.956 1.00 63.34 70 PRO A CA 1
ATOM 578 C C . PRO A 1 70 ? -18.376 -5.390 26.174 1.00 63.34 70 PRO A C 1
ATOM 580 O O . PRO A 1 70 ? -19.555 -5.513 26.505 1.00 63.34 70 PRO A O 1
ATOM 583 N N . THR A 1 71 ? -17.582 -6.447 25.988 1.00 63.06 71 THR A N 1
ATOM 584 C CA . THR A 1 71 ? -17.981 -7.805 26.373 1.00 63.06 71 THR A CA 1
ATOM 585 C C . THR A 1 71 ? -18.397 -7.808 27.848 1.00 63.06 71 THR A C 1
ATOM 587 O O . THR A 1 71 ? -17.619 -7.310 28.670 1.00 63.06 71 THR A O 1
ATOM 590 N N . PRO A 1 72 ? -19.576 -8.356 28.208 1.00 50.94 72 PRO A N 1
ATOM 591 C CA . PRO A 1 72 ? -19.991 -8.421 29.602 1.00 50.94 72 PRO A CA 1
ATOM 592 C C . PRO A 1 72 ? -18.973 -9.237 30.412 1.00 50.94 72 PRO A C 1
ATOM 594 O O . PRO A 1 72 ? -18.416 -10.204 29.876 1.00 50.94 72 PRO A O 1
ATOM 597 N N . PRO A 1 73 ? -18.717 -8.883 31.685 1.00 56.28 73 PRO A N 1
ATOM 598 C CA . PRO A 1 73 ? -17.902 -9.723 32.552 1.00 56.28 73 PRO A CA 1
ATOM 599 C C . PRO A 1 73 ? -18.547 -11.114 32.677 1.00 56.28 73 PRO A C 1
ATOM 601 O O . PRO A 1 73 ? -19.771 -11.221 32.776 1.00 56.28 73 PRO A O 1
ATOM 604 N N . LYS A 1 74 ? -17.708 -12.156 32.602 1.00 53.91 74 LYS A N 1
ATOM 605 C CA . LYS A 1 74 ? -18.092 -13.558 32.825 1.00 53.91 74 LYS A CA 1
ATOM 606 C C . LYS A 1 74 ? -18.484 -13.811 34.275 1.00 53.91 74 LYS A C 1
ATOM 608 O O . LYS A 1 74 ? -17.847 -13.192 35.156 1.00 53.91 74 LYS A O 1
#